Protein AF-A0A543FH23-F1 (afdb_monomer)

InterPro domains:
  IPR025597 Protein of unknown function DUF4345 [PF14248] (20-133)

pLDDT: mean 79.33, std 12.75, range [37.5, 89.31]

Radius of gyration: 20.64 Å; Cα contacts (8 Å, |Δi|>4): 103; chains: 1; bounding box: 64×26×70 Å

Secondary structure (DSSP, 8-state):
----------------HHHHHHHHHHHHHHHHHHHHHHHHHHH--TT--HHHHHHHHHHHHHHHHHHHHHHHHHHHTTT---HHHHHHHHHHHHHHHHHHHHHHHHH-S-S-HHHHHHHHHHHHHHHHHHHHHHHH-

Solvent-accessible surface area (backbone atoms only — not comparable to full-atom values): 7534 Å² total; per-residue (Å²): 140,81,89,75,72,83,77,79,77,76,70,73,83,69,74,54,68,30,58,55,50,34,25,52,50,30,41,51,50,21,52,50,39,39,55,54,19,53,48,35,50,74,62,40,41,83,91,53,57,74,69,46,24,54,51,40,31,48,52,17,52,52,44,41,67,49,25,61,56,31,40,50,49,27,70,42,56,82,82,42,94,54,62,72,55,55,56,60,63,34,47,60,36,47,49,51,28,49,51,51,52,51,46,38,74,76,70,44,81,57,100,54,50,66,65,54,49,52,52,38,50,47,29,47,52,52,37,51,50,39,51,52,29,61,76,75,91

Mean predicted aligned error: 9.43 Å

Structure (mmCIF, N/CA/C/O backbone):
data_AF-A0A543FH23-F1
#
_entry.id   AF-A0A543FH23-F1
#
loop_
_atom_site.group_PDB
_atom_site.id
_atom_site.type_symbol
_atom_site.label_atom_id
_atom_site.label_alt_id
_atom_site.label_comp_id
_atom_site.label_asym_id
_atom_site.label_entity_id
_atom_site.label_seq_id
_atom_site.pdbx_PDB_ins_code
_atom_site.Cartn_x
_atom_site.Cartn_y
_atom_site.Cartn_z
_atom_site.occupancy
_atom_site.B_iso_or_equiv
_atom_site.auth_seq_id
_atom_site.auth_comp_id
_atom_site.auth_asym_id
_atom_site.auth_atom_id
_atom_site.pdbx_PDB_model_num
ATOM 1 N N . MET A 1 1 ? 41.422 -1.699 -47.880 1.00 41.97 1 MET A N 1
ATOM 2 C CA . MET A 1 1 ? 41.754 -0.859 -46.712 1.00 41.97 1 MET A CA 1
ATOM 3 C C . MET A 1 1 ? 40.549 0.045 -46.500 1.00 41.97 1 MET A C 1
ATOM 5 O O . MET A 1 1 ? 40.510 1.128 -47.058 1.00 41.97 1 MET A O 1
ATOM 9 N N . ASN A 1 2 ? 39.507 -0.478 -45.841 1.00 37.50 2 ASN A N 1
ATOM 10 C CA . ASN A 1 2 ? 38.220 0.209 -45.693 1.00 37.50 2 ASN A CA 1
ATOM 11 C C . ASN A 1 2 ? 38.085 0.705 -44.257 1.00 37.50 2 ASN A C 1
ATOM 13 O O . ASN A 1 2 ? 38.013 -0.080 -43.316 1.00 37.50 2 ASN A O 1
ATOM 17 N N . THR A 1 3 ? 38.087 2.023 -44.126 1.00 52.81 3 THR A N 1
ATOM 18 C CA . THR A 1 3 ? 37.783 2.787 -42.924 1.00 52.81 3 THR A CA 1
ATOM 19 C C . THR A 1 3 ? 36.273 2.780 -42.695 1.00 52.81 3 THR A C 1
ATOM 21 O O . THR A 1 3 ? 35.556 3.593 -43.276 1.00 52.81 3 THR A O 1
ATOM 24 N N . HIS A 1 4 ? 35.782 1.877 -41.851 1.00 48.59 4 HIS A N 1
ATOM 25 C CA . HIS A 1 4 ? 34.475 2.042 -41.220 1.00 48.59 4 HIS A CA 1
ATOM 26 C C . HIS A 1 4 ? 34.723 2.472 -39.777 1.00 48.59 4 HIS A C 1
ATOM 28 O O . HIS A 1 4 ? 35.249 1.708 -38.970 1.00 48.59 4 HIS A O 1
ATOM 34 N N . GLY A 1 5 ? 34.446 3.752 -39.517 1.00 46.97 5 GLY A N 1
ATOM 35 C CA . GLY A 1 5 ? 34.507 4.353 -38.191 1.00 46.97 5 GLY A CA 1
ATOM 36 C C . GLY A 1 5 ? 33.546 3.670 -37.214 1.00 46.97 5 GLY A C 1
ATOM 37 O O . GLY A 1 5 ? 32.629 2.965 -37.644 1.00 46.97 5 GLY A O 1
ATOM 38 N N . PRO A 1 6 ? 33.771 3.850 -35.903 1.00 46.44 6 PRO A N 1
ATOM 39 C CA . PRO A 1 6 ? 32.985 3.190 -34.878 1.00 46.44 6 PRO A CA 1
ATOM 40 C C . PRO A 1 6 ? 31.532 3.643 -34.997 1.00 46.44 6 PRO A C 1
ATOM 42 O O . PRO A 1 6 ? 31.216 4.829 -34.920 1.00 46.44 6 PRO A O 1
ATOM 45 N N . LEU A 1 7 ? 30.675 2.654 -35.232 1.00 46.91 7 LEU A N 1
ATOM 46 C CA . LEU A 1 7 ? 29.230 2.741 -35.163 1.00 46.91 7 LEU A CA 1
ATOM 47 C C . LEU A 1 7 ? 28.887 3.338 -33.796 1.00 46.91 7 LEU A C 1
ATOM 49 O O . LEU A 1 7 ? 29.182 2.728 -32.767 1.00 46.91 7 LEU A O 1
ATOM 53 N N . LEU A 1 8 ? 28.357 4.562 -33.796 1.00 44.75 8 LEU A N 1
ATOM 54 C CA . LEU A 1 8 ? 27.784 5.176 -32.610 1.00 44.75 8 LEU A CA 1
ATOM 55 C C . LEU A 1 8 ? 26.693 4.229 -32.119 1.00 44.75 8 LEU A C 1
ATOM 57 O O . LEU A 1 8 ? 25.607 4.164 -32.688 1.00 44.75 8 LEU A O 1
ATOM 61 N N . ALA A 1 9 ? 27.010 3.454 -31.087 1.00 47.50 9 ALA A N 1
ATOM 62 C CA . ALA A 1 9 ? 26.009 2.846 -30.243 1.00 47.50 9 ALA A CA 1
ATOM 63 C C . ALA A 1 9 ? 25.357 3.992 -29.461 1.00 47.50 9 ALA A C 1
ATOM 65 O O . ALA A 1 9 ? 25.668 4.225 -28.295 1.00 47.50 9 ALA A O 1
ATOM 66 N N . GLU A 1 10 ? 24.469 4.736 -30.122 1.00 43.22 10 GLU A N 1
ATOM 67 C CA . GLU A 1 10 ? 23.329 5.335 -29.443 1.00 43.22 10 GLU A CA 1
ATOM 68 C C . GLU A 1 10 ? 22.499 4.154 -28.942 1.00 43.22 10 GLU A C 1
ATOM 70 O O . GLU A 1 10 ? 21.595 3.645 -29.599 1.00 43.22 10 GLU A O 1
ATOM 75 N N . GLY A 1 11 ? 22.916 3.618 -27.795 1.00 44.81 11 GLY A N 1
ATOM 76 C CA . GLY A 1 11 ? 22.052 2.797 -26.981 1.00 44.81 11 GLY A CA 1
ATOM 77 C C . GLY A 1 11 ? 20.956 3.725 -26.504 1.00 44.81 11 GLY A C 1
ATOM 78 O O . GLY A 1 11 ? 21.109 4.365 -25.464 1.00 44.81 11 GLY A O 1
ATOM 79 N N . ASP A 1 12 ? 19.884 3.831 -27.286 1.00 43.94 12 ASP A N 1
ATOM 80 C CA . ASP A 1 12 ? 18.613 4.305 -26.780 1.00 43.94 12 ASP A CA 1
ATOM 81 C C . ASP A 1 12 ? 18.364 3.493 -25.515 1.00 43.94 12 ASP A C 1
ATOM 83 O O . ASP A 1 12 ? 18.082 2.293 -25.566 1.00 43.94 12 ASP A O 1
ATOM 87 N N . SER A 1 13 ? 18.503 4.141 -24.362 1.00 50.16 13 SER A N 1
ATOM 88 C CA . SER A 1 13 ? 17.994 3.648 -23.088 1.00 50.16 13 SER A CA 1
ATOM 89 C C . SER A 1 13 ? 16.471 3.738 -23.160 1.00 50.16 13 SER A C 1
ATOM 91 O O . SER A 1 13 ? 15.815 4.491 -22.444 1.00 50.16 13 SER A O 1
ATOM 93 N N . SER A 1 14 ? 15.904 3.010 -24.122 1.00 54.00 14 SER A N 1
ATOM 94 C CA . SER A 1 14 ? 14.482 2.847 -24.304 1.00 54.00 14 SER A CA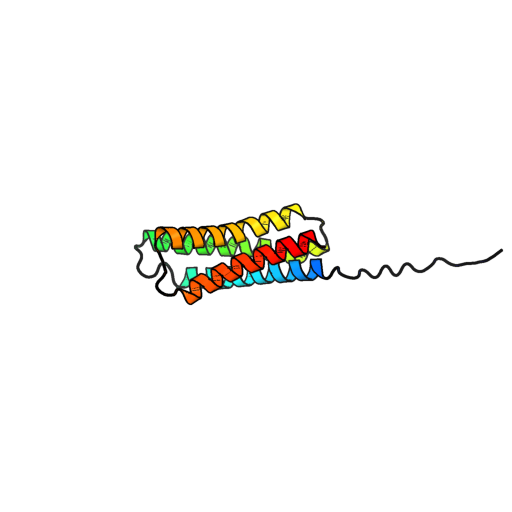 1
ATOM 95 C C . SER A 1 14 ? 13.991 2.178 -23.042 1.00 54.00 14 SER A C 1
ATOM 97 O O . SER A 1 14 ? 14.242 1.000 -22.793 1.00 54.00 14 SER A O 1
ATOM 99 N N . PHE A 1 15 ? 13.336 2.979 -22.211 1.00 58.75 15 PHE A N 1
ATOM 100 C CA . PHE A 1 15 ? 12.592 2.495 -21.070 1.00 58.75 15 PHE A CA 1
ATOM 101 C C . PHE A 1 15 ? 11.737 1.309 -21.507 1.00 58.75 15 PHE A C 1
ATOM 103 O O . PHE A 1 15 ? 10.892 1.445 -22.395 1.00 58.75 15 PHE A O 1
ATOM 110 N N . SER A 1 16 ? 11.909 0.165 -20.846 1.00 72.44 16 SER A N 1
ATOM 111 C CA . SER A 1 16 ? 10.917 -0.895 -20.955 1.00 72.44 16 SER A CA 1
ATOM 112 C C . SER A 1 16 ? 9.608 -0.341 -20.390 1.00 72.44 16 SER A C 1
ATOM 114 O O . SER A 1 16 ? 9.555 0.134 -19.251 1.00 72.44 16 SER A O 1
ATOM 116 N N . GLY A 1 17 ? 8.536 -0.353 -21.189 1.00 78.88 17 GLY A N 1
ATOM 117 C CA . GLY A 1 17 ? 7.215 0.119 -20.753 1.00 78.88 17 GLY A CA 1
ATOM 118 C C . GLY A 1 17 ? 6.727 -0.592 -19.483 1.00 78.88 17 GLY A C 1
ATOM 119 O O . GLY A 1 17 ? 5.974 -0.019 -18.692 1.00 78.88 17 GLY A O 1
ATOM 120 N N . SER A 1 18 ? 7.233 -1.803 -19.236 1.00 81.19 18 SER A N 1
ATOM 121 C CA . SER A 1 18 ? 7.031 -2.538 -17.991 1.00 81.19 18 SER A CA 1
ATOM 122 C C . SER A 1 18 ? 7.581 -1.790 -16.765 1.00 81.19 18 SER A C 1
ATOM 124 O O . SER A 1 18 ? 6.840 -1.555 -15.811 1.00 81.19 18 SER A O 1
ATOM 126 N N . THR A 1 19 ? 8.830 -1.316 -16.803 1.00 81.00 19 THR A N 1
ATOM 127 C CA . THR A 1 19 ? 9.465 -0.593 -15.686 1.00 81.00 19 THR A CA 1
ATOM 128 C C . THR A 1 19 ? 8.696 0.679 -15.325 1.00 81.00 19 THR A C 1
ATOM 130 O O . THR A 1 19 ? 8.482 0.970 -14.147 1.00 81.00 19 THR A O 1
ATOM 133 N N . ILE A 1 20 ? 8.216 1.419 -16.333 1.00 84.81 20 ILE A N 1
ATOM 134 C CA . ILE A 1 20 ? 7.362 2.600 -16.120 1.00 84.81 20 ILE A CA 1
ATOM 135 C C . ILE A 1 20 ? 6.046 2.192 -15.450 1.00 84.81 20 ILE A C 1
ATOM 137 O O . ILE A 1 20 ? 5.600 2.859 -14.516 1.00 84.81 20 ILE A O 1
ATOM 141 N N . THR A 1 21 ? 5.439 1.091 -15.895 1.00 86.25 21 THR A N 1
ATOM 142 C CA . THR A 1 21 ? 4.182 0.584 -15.333 1.00 86.25 21 THR A CA 1
ATOM 143 C C . THR A 1 21 ? 4.340 0.226 -13.857 1.00 86.25 21 THR A C 1
ATOM 145 O O . THR A 1 21 ? 3.539 0.676 -13.036 1.00 86.25 21 THR A O 1
ATOM 148 N N . VAL A 1 22 ? 5.394 -0.513 -13.491 1.00 85.25 22 VAL A N 1
ATOM 149 C CA . VAL A 1 22 ? 5.660 -0.883 -12.092 1.00 85.25 22 VAL A CA 1
ATOM 150 C C . VAL A 1 22 ? 5.918 0.359 -11.238 1.00 85.25 22 VAL A C 1
ATOM 152 O O . VAL A 1 22 ? 5.312 0.499 -10.177 1.00 85.25 22 VAL A O 1
ATOM 155 N N . MET A 1 23 ? 6.738 1.300 -11.719 1.00 86.12 23 MET A N 1
ATOM 156 C CA . MET A 1 23 ? 6.989 2.577 -11.041 1.00 86.12 23 MET A CA 1
ATOM 157 C C . MET A 1 23 ? 5.684 3.316 -10.728 1.00 86.12 23 MET A C 1
ATOM 159 O O . MET A 1 23 ? 5.443 3.699 -9.583 1.00 86.12 23 MET A O 1
ATOM 163 N N . VAL A 1 24 ? 4.828 3.510 -11.736 1.00 88.12 24 VAL A N 1
ATOM 164 C CA . VAL A 1 24 ? 3.554 4.220 -11.569 1.00 88.12 24 VAL A CA 1
ATOM 165 C C . VAL A 1 24 ? 2.657 3.484 -10.576 1.00 88.12 24 VAL A C 1
ATOM 167 O O . VAL A 1 24 ? 2.086 4.120 -9.693 1.00 88.12 24 VAL A O 1
ATOM 170 N N . CYS A 1 25 ? 2.573 2.155 -10.654 1.00 87.94 25 CYS A N 1
ATOM 171 C CA . CYS A 1 25 ? 1.766 1.366 -9.725 1.00 87.94 25 CYS A CA 1
ATOM 172 C C . CYS A 1 25 ? 2.266 1.471 -8.277 1.00 87.94 25 CYS A C 1
ATOM 174 O O . CYS A 1 25 ? 1.452 1.624 -7.366 1.00 87.94 25 CYS A O 1
ATOM 176 N N . LEU A 1 26 ? 3.581 1.449 -8.046 1.00 86.69 26 LEU A N 1
ATOM 177 C CA . LEU A 1 26 ? 4.165 1.620 -6.711 1.00 86.69 26 LEU A CA 1
ATOM 178 C C . LEU A 1 26 ? 3.890 3.022 -6.146 1.00 86.69 26 LEU A C 1
ATOM 180 O O . LEU A 1 26 ? 3.488 3.154 -4.989 1.00 86.69 26 LEU A O 1
ATOM 184 N N . LEU A 1 27 ? 4.017 4.068 -6.966 1.00 88.44 27 LEU A N 1
ATOM 185 C CA . LEU A 1 27 ? 3.711 5.441 -6.551 1.00 88.44 27 LEU A CA 1
ATOM 186 C C . LEU A 1 27 ? 2.218 5.645 -6.265 1.00 88.44 27 LEU A C 1
ATOM 188 O O . LEU A 1 27 ? 1.860 6.281 -5.272 1.00 88.44 27 LEU A O 1
ATOM 192 N N . LEU A 1 28 ? 1.339 5.068 -7.088 1.00 88.75 28 LEU A N 1
ATOM 193 C CA . LEU A 1 28 ? -0.102 5.071 -6.838 1.00 88.75 28 LEU A CA 1
ATOM 194 C C . LEU A 1 28 ? -0.440 4.321 -5.547 1.00 88.75 28 LEU A C 1
ATOM 196 O O . LEU A 1 28 ? -1.226 4.825 -4.747 1.00 88.75 28 LEU A O 1
ATOM 200 N N . THR A 1 29 ? 0.197 3.170 -5.306 1.00 87.94 29 THR A N 1
ATOM 201 C CA . THR A 1 29 ? 0.058 2.410 -4.053 1.00 87.94 29 THR A CA 1
ATOM 202 C C . THR A 1 29 ? 0.397 3.296 -2.858 1.00 87.94 29 THR A C 1
ATOM 204 O O . THR A 1 29 ? -0.400 3.405 -1.928 1.00 87.94 29 THR A O 1
ATOM 207 N N . ALA A 1 30 ? 1.536 3.993 -2.907 1.00 89.19 30 ALA A N 1
ATOM 208 C CA . ALA A 1 30 ? 1.944 4.911 -1.851 1.00 89.19 30 ALA A CA 1
ATOM 209 C C . ALA A 1 30 ? 0.902 6.015 -1.614 1.00 89.19 30 ALA A C 1
ATOM 211 O O . ALA A 1 30 ? 0.512 6.263 -0.473 1.00 89.19 30 ALA A O 1
ATOM 212 N N . ALA A 1 31 ? 0.407 6.645 -2.684 1.00 88.25 31 ALA A N 1
ATOM 213 C CA . ALA A 1 31 ? -0.589 7.708 -2.590 1.00 88.25 31 ALA A CA 1
ATOM 214 C C . ALA A 1 31 ? -1.905 7.218 -1.960 1.00 88.25 31 ALA A C 1
ATOM 216 O O . ALA A 1 31 ? -2.455 7.882 -1.079 1.00 88.25 31 ALA A O 1
ATOM 217 N N . ILE A 1 32 ? -2.386 6.039 -2.366 1.00 87.75 32 ILE A N 1
ATOM 218 C CA . ILE A 1 32 ? -3.609 5.426 -1.829 1.00 87.75 32 ILE A CA 1
ATOM 219 C C . ILE A 1 32 ? -3.434 5.081 -0.349 1.00 87.75 32 ILE A C 1
ATOM 221 O O . ILE A 1 32 ? -4.319 5.386 0.453 1.00 87.75 32 ILE A O 1
ATOM 225 N N . ILE A 1 33 ? -2.297 4.486 0.026 1.00 88.50 33 ILE A N 1
ATOM 226 C CA . ILE A 1 33 ? -1.990 4.139 1.417 1.00 88.50 33 ILE A CA 1
ATOM 227 C C . ILE A 1 33 ? -1.974 5.399 2.284 1.00 88.50 33 ILE A C 1
ATOM 229 O O . ILE A 1 33 ? -2.642 5.428 3.315 1.00 8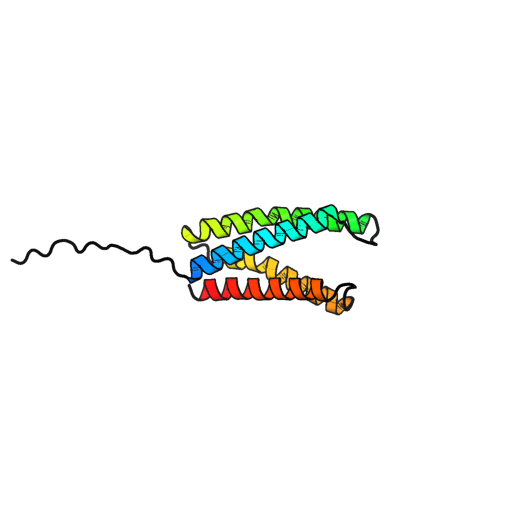8.50 33 ILE A O 1
ATOM 233 N N . VAL A 1 34 ? -1.280 6.461 1.861 1.00 89.31 34 VAL A N 1
ATOM 234 C CA . VAL A 1 34 ? -1.215 7.719 2.621 1.00 89.31 34 VAL A CA 1
ATOM 235 C C . VAL A 1 34 ? -2.594 8.354 2.752 1.00 89.31 34 VAL A C 1
ATOM 237 O O . VAL A 1 34 ? -2.980 8.731 3.859 1.00 89.31 34 VAL A O 1
ATOM 240 N N . ALA A 1 35 ? -3.356 8.455 1.662 1.00 87.44 35 ALA A N 1
ATOM 241 C CA . ALA A 1 35 ? -4.689 9.047 1.692 1.00 87.44 35 ALA A CA 1
ATOM 242 C C . ALA A 1 35 ? -5.645 8.245 2.592 1.00 87.44 35 ALA A C 1
ATOM 244 O O . ALA A 1 35 ? -6.305 8.810 3.468 1.00 87.44 35 ALA A O 1
ATOM 245 N N . GLY A 1 36 ? -5.681 6.921 2.424 1.00 85.19 36 GLY A N 1
ATOM 246 C CA . GLY A 1 36 ? -6.536 6.030 3.203 1.00 85.19 36 GLY A CA 1
ATOM 247 C C . GLY A 1 36 ? -6.166 6.002 4.684 1.00 85.19 36 GLY A C 1
ATOM 248 O O . GLY A 1 36 ? -7.043 6.101 5.542 1.00 85.19 36 GLY A O 1
ATOM 249 N N . ALA A 1 37 ? -4.877 5.925 5.004 1.00 86.44 37 ALA A N 1
ATOM 250 C CA . ALA A 1 37 ? -4.405 5.889 6.381 1.00 86.44 37 ALA A CA 1
ATOM 251 C C . ALA A 1 37 ? -4.542 7.252 7.078 1.00 86.44 37 ALA A C 1
ATOM 253 O O . ALA A 1 37 ? -4.916 7.306 8.245 1.00 86.44 37 ALA A O 1
ATOM 254 N N . SER A 1 38 ? -4.356 8.365 6.363 1.00 87.50 38 SER A N 1
ATOM 255 C CA . SER A 1 38 ? -4.641 9.701 6.908 1.00 87.50 38 SER A CA 1
ATOM 256 C C . SER A 1 38 ? -6.116 9.837 7.278 1.00 87.50 38 SER A C 1
ATOM 258 O O . SER A 1 38 ? -6.454 10.354 8.343 1.00 87.50 38 SER A O 1
ATOM 260 N N . LEU A 1 39 ? -7.008 9.306 6.436 1.00 86.31 39 LEU A N 1
ATOM 261 C CA . LEU A 1 39 ? -8.434 9.277 6.737 1.00 86.31 39 LEU A CA 1
ATOM 262 C C . LEU A 1 39 ? -8.745 8.400 7.959 1.00 86.31 39 LEU A C 1
ATOM 264 O O . LEU A 1 39 ? -9.538 8.813 8.803 1.00 86.31 39 LEU A O 1
ATOM 268 N N . GLN A 1 40 ? -8.108 7.231 8.087 1.00 85.00 40 GLN A N 1
ATOM 269 C CA . GLN A 1 40 ? -8.245 6.362 9.265 1.00 85.00 40 GLN A CA 1
ATOM 270 C C . GLN A 1 40 ? -7.724 7.029 10.549 1.00 85.00 40 GLN A C 1
ATOM 272 O O . GLN A 1 40 ? -8.366 6.910 11.591 1.00 85.00 40 GLN A O 1
ATOM 277 N N . LEU A 1 41 ? -6.619 7.782 10.480 1.00 88.25 41 LEU A N 1
ATOM 278 C CA . LEU A 1 41 ? -6.090 8.548 11.614 1.00 88.25 41 LEU A CA 1
ATOM 279 C C . LEU A 1 41 ? -7.066 9.624 12.095 1.00 88.25 41 LEU A C 1
ATOM 281 O O . LEU A 1 41 ? -7.257 9.783 13.299 1.00 88.25 41 LEU A O 1
ATOM 285 N N . VAL A 1 42 ? -7.676 10.362 11.162 1.00 87.62 42 VAL A N 1
ATOM 286 C CA . VAL A 1 42 ? -8.607 11.454 11.489 1.00 87.62 42 VAL A CA 1
ATOM 287 C C . VAL A 1 42 ? -9.950 10.914 11.976 1.00 87.62 42 VAL A C 1
ATOM 289 O O . VAL A 1 42 ? -10.531 11.463 12.910 1.00 87.62 42 VAL A O 1
ATOM 292 N N . GLN A 1 43 ? -10.467 9.855 11.345 1.00 85.00 43 GLN A N 1
ATOM 293 C CA . GLN A 1 43 ? -11.795 9.326 11.660 1.00 85.00 43 GLN A CA 1
ATOM 294 C C . GLN A 1 43 ? -11.817 8.398 12.875 1.00 85.00 43 GLN A C 1
ATOM 296 O O . GLN A 1 43 ? -12.858 8.321 13.529 1.00 85.00 43 GLN A O 1
ATOM 301 N N . GLY A 1 44 ? -10.712 7.706 13.168 1.00 81.38 44 GLY A N 1
ATOM 302 C CA . GLY A 1 44 ? -10.660 6.718 14.240 1.00 81.38 44 GLY A CA 1
ATOM 303 C C . GLY A 1 44 ? -11.630 5.546 14.040 1.00 81.38 44 GLY A C 1
ATOM 304 O O . GLY A 1 44 ? -12.227 5.366 12.972 1.00 81.38 44 GLY A O 1
ATOM 305 N N . ALA A 1 45 ? -11.814 4.734 15.081 1.00 80.31 45 ALA A N 1
ATOM 306 C CA . ALA A 1 45 ? -12.759 3.618 15.051 1.00 80.31 45 ALA A CA 1
ATOM 307 C C . ALA A 1 45 ? -14.198 4.107 15.296 1.00 80.31 45 ALA A C 1
ATOM 309 O O . ALA A 1 45 ? -14.651 4.241 16.434 1.00 80.31 45 ALA A O 1
ATOM 310 N N . LYS A 1 46 ? -14.959 4.356 14.222 1.00 70.81 46 LYS A N 1
ATOM 311 C CA . LYS A 1 46 ? -16.374 4.756 14.332 1.00 70.81 46 LYS A CA 1
ATOM 312 C C . LYS A 1 46 ? -17.215 3.638 14.961 1.00 70.81 46 LYS A C 1
ATOM 314 O O . LYS A 1 46 ? -17.443 2.609 14.331 1.00 70.81 46 LYS A O 1
ATOM 319 N N . GLY A 1 47 ? -17.703 3.873 16.180 1.00 71.19 47 GLY A N 1
ATOM 320 C CA . GLY A 1 47 ? -18.564 2.942 16.921 1.00 71.19 47 GLY A CA 1
ATOM 321 C C . GLY A 1 47 ? -17.824 1.849 17.705 1.00 71.19 47 GLY A C 1
ATOM 322 O O . GLY A 1 47 ? -18.469 0.898 18.139 1.00 71.19 47 GLY A O 1
ATOM 323 N N . GLY A 1 48 ? -16.500 1.960 17.865 1.00 71.12 48 GLY A N 1
ATOM 324 C CA . GLY A 1 48 ? -15.694 1.075 18.716 1.00 71.12 48 GLY A CA 1
ATOM 325 C C . GLY A 1 48 ? -15.496 1.618 20.136 1.00 71.12 48 GLY A C 1
ATOM 326 O O . GLY A 1 48 ? -15.832 2.766 20.424 1.00 71.12 48 GLY A O 1
ATOM 327 N N . ASP A 1 49 ? -14.937 0.791 21.021 1.00 83.38 49 ASP A N 1
ATOM 328 C CA . ASP A 1 49 ? -14.433 1.249 22.318 1.00 83.38 49 ASP A CA 1
ATOM 329 C C . ASP A 1 49 ? -13.075 1.965 22.165 1.00 83.38 49 ASP A C 1
ATOM 331 O O . ASP A 1 49 ? -12.498 2.039 21.075 1.00 83.38 49 ASP A O 1
ATOM 335 N N . ALA A 1 50 ? -12.547 2.506 23.267 1.00 85.88 50 ALA A N 1
ATOM 336 C CA . ALA A 1 50 ? -11.252 3.184 23.254 1.00 85.88 50 ALA A CA 1
ATOM 337 C C . ALA A 1 50 ? -10.125 2.274 22.728 1.00 85.88 50 ALA A C 1
ATOM 339 O O . ALA A 1 50 ? -9.273 2.728 21.967 1.00 85.88 50 ALA A O 1
ATOM 340 N N . THR A 1 51 ? -10.141 0.980 23.065 1.00 86.38 51 THR A N 1
ATOM 341 C CA . THR A 1 51 ? -9.146 0.007 22.591 1.00 86.38 51 THR A CA 1
ATOM 342 C C . THR A 1 51 ? -9.173 -0.128 21.069 1.00 86.38 51 THR A C 1
ATOM 344 O O . THR A 1 51 ? -8.122 -0.096 20.427 1.00 86.38 51 THR A O 1
ATOM 347 N N . ALA A 1 52 ? -10.360 -0.233 20.474 1.00 83.31 52 ALA A N 1
ATOM 348 C CA . ALA A 1 52 ? -10.523 -0.29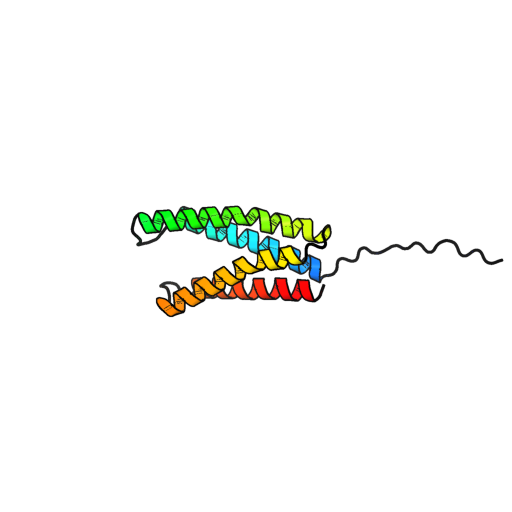5 19.030 1.00 83.31 52 ALA A CA 1
ATOM 349 C C . ALA A 1 52 ? -10.006 0.980 18.347 1.00 83.31 52 ALA A C 1
ATOM 351 O O . ALA A 1 52 ? -9.344 0.877 17.316 1.00 83.31 52 ALA A O 1
ATOM 352 N N . ASP A 1 53 ? -10.247 2.162 18.923 1.00 86.94 53 ASP A N 1
ATOM 353 C CA . ASP A 1 53 ? -9.731 3.430 18.389 1.00 86.94 53 ASP A CA 1
ATOM 354 C C . ASP A 1 53 ? -8.198 3.513 18.454 1.00 86.94 53 ASP A C 1
ATOM 356 O O . ASP A 1 53 ? -7.559 3.856 17.454 1.00 86.94 53 ASP A O 1
ATOM 360 N N . HIS A 1 54 ? -7.595 3.105 19.578 1.00 87.31 54 HIS A N 1
ATOM 361 C CA . HIS A 1 54 ? -6.139 3.019 19.728 1.00 87.31 54 HIS A CA 1
ATOM 362 C C . HIS A 1 54 ? -5.509 2.115 18.660 1.00 87.31 54 HIS A C 1
ATOM 364 O O . HIS A 1 54 ? -4.542 2.515 18.009 1.00 87.31 54 HIS A O 1
ATOM 370 N N . ILE A 1 55 ? -6.075 0.924 18.434 1.00 87.75 55 ILE A N 1
ATOM 371 C CA . ILE A 1 55 ? -5.594 -0.010 17.404 1.00 87.75 55 ILE A CA 1
ATOM 372 C C . ILE A 1 55 ? -5.773 0.590 16.007 1.00 87.75 55 ILE A C 1
ATOM 374 O O . ILE A 1 55 ? -4.859 0.514 15.187 1.00 87.75 55 ILE A O 1
ATOM 378 N N . HIS A 1 56 ? -6.921 1.211 15.726 1.00 86.81 56 HIS A N 1
ATOM 379 C CA . HIS A 1 56 ? -7.217 1.766 14.405 1.00 86.81 56 HIS A CA 1
ATOM 380 C C . HIS A 1 56 ? -6.236 2.879 14.024 1.00 86.81 56 HIS A C 1
ATOM 382 O O . HIS A 1 56 ? -5.675 2.872 12.928 1.00 86.81 56 HIS A O 1
ATOM 388 N N . ARG A 1 57 ? -5.960 3.800 14.954 1.00 88.38 57 ARG A N 1
ATOM 389 C CA . ARG A 1 57 ? -5.003 4.895 14.741 1.00 88.38 57 ARG A CA 1
ATOM 390 C C . ARG A 1 57 ? -3.558 4.405 14.698 1.00 88.38 57 ARG A C 1
ATOM 392 O O . ARG A 1 57 ? -2.777 4.909 13.895 1.00 88.38 57 ARG A O 1
ATOM 399 N N . PHE A 1 58 ? -3.204 3.405 15.506 1.00 88.81 58 PHE A N 1
ATOM 400 C CA . PHE A 1 58 ? -1.891 2.765 15.432 1.00 88.81 58 PHE A CA 1
ATOM 401 C C . PHE A 1 58 ? -1.653 2.139 14.052 1.00 88.81 58 PHE A C 1
ATOM 403 O O . PHE A 1 58 ? -0.650 2.443 13.409 1.00 88.81 58 PHE A O 1
ATOM 410 N N . MET A 1 59 ? -2.599 1.3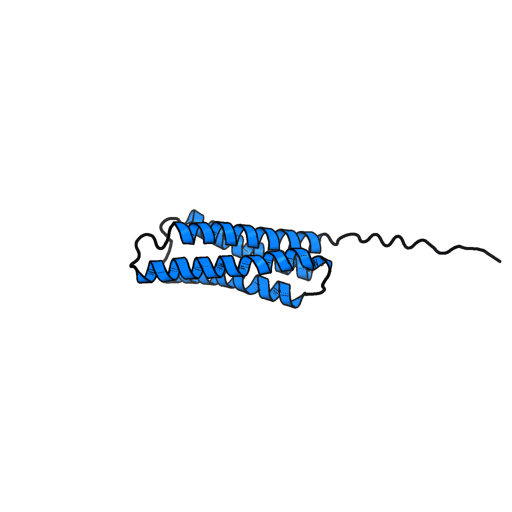33 13.561 1.00 88.50 59 MET A N 1
ATOM 411 C CA . MET A 1 59 ? -2.508 0.700 12.241 1.00 88.50 59 MET A CA 1
ATOM 412 C C . MET A 1 59 ? -2.408 1.733 11.121 1.00 88.50 59 MET A C 1
ATOM 414 O O . MET A 1 59 ? -1.607 1.573 10.205 1.00 88.50 59 ME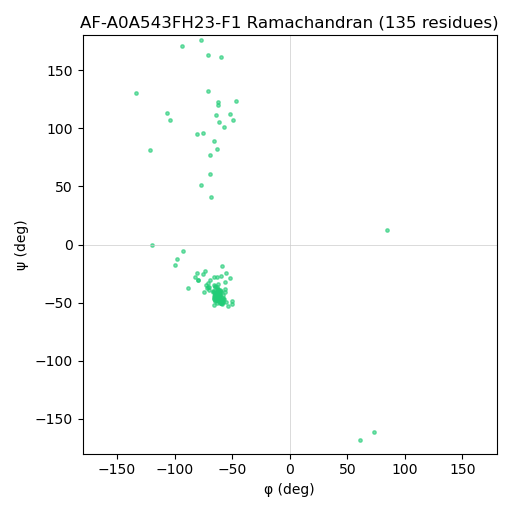T A O 1
ATOM 418 N N . ALA A 1 60 ? -3.161 2.826 11.224 1.00 88.00 60 ALA A N 1
ATOM 419 C CA . ALA A 1 60 ? -3.067 3.924 10.280 1.00 88.00 60 ALA A CA 1
ATOM 420 C C . ALA A 1 60 ? -1.669 4.582 10.283 1.00 88.00 60 ALA A C 1
ATOM 422 O O . ALA A 1 60 ? -1.100 4.828 9.222 1.00 88.00 60 ALA A O 1
ATOM 423 N N . GLY A 1 61 ? -1.059 4.776 11.456 1.00 86.56 61 GLY A N 1
ATOM 424 C CA . GLY A 1 61 ? 0.334 5.221 11.564 1.00 86.56 61 GLY A CA 1
ATOM 425 C C . GLY A 1 61 ? 1.326 4.245 10.922 1.00 86.56 61 GLY A C 1
ATOM 426 O O . GLY A 1 61 ? 2.197 4.669 10.162 1.00 86.56 61 GLY A O 1
ATOM 427 N N . VAL A 1 62 ? 1.159 2.939 11.160 1.00 87.88 62 VAL A N 1
ATOM 428 C CA . VAL A 1 62 ? 1.976 1.892 10.526 1.00 87.88 62 VAL A CA 1
ATOM 429 C C . VAL A 1 62 ? 1.865 1.981 9.005 1.00 87.88 62 VAL A C 1
ATOM 431 O O . VAL A 1 62 ? 2.891 2.054 8.338 1.00 87.88 62 VAL A O 1
ATOM 434 N N . TYR A 1 63 ? 0.653 2.051 8.448 1.00 85.69 63 TYR A N 1
ATOM 435 C CA . TYR A 1 63 ? 0.440 2.146 7.001 1.00 85.69 63 TYR A CA 1
ATOM 436 C C . TYR A 1 63 ? 1.127 3.366 6.376 1.00 85.69 63 TYR A C 1
ATOM 438 O O . TYR A 1 63 ? 1.798 3.222 5.355 1.00 85.69 63 TYR A O 1
ATOM 446 N N . ILE A 1 64 ? 1.046 4.542 7.008 1.00 87.69 64 ILE A N 1
ATOM 447 C CA . ILE A 1 64 ? 1.790 5.727 6.547 1.00 87.69 64 ILE A CA 1
ATOM 448 C C . ILE A 1 64 ? 3.300 5.471 6.585 1.00 87.69 64 ILE A C 1
ATOM 450 O O . ILE A 1 64 ? 3.997 5.840 5.644 1.00 87.69 64 ILE A O 1
ATOM 454 N N . GLY A 1 65 ? 3.803 4.801 7.624 1.00 84.19 65 GLY A N 1
ATOM 455 C CA . GLY A 1 65 ? 5.219 4.450 7.755 1.00 84.19 65 GLY A CA 1
ATOM 456 C C . GLY A 1 65 ? 5.758 3.565 6.625 1.00 84.19 65 GLY A C 1
ATOM 457 O O . GLY A 1 65 ? 6.939 3.654 6.300 1.00 84.19 65 GLY A O 1
ATOM 458 N N . TRP A 1 66 ? 4.906 2.765 5.978 1.00 85.69 66 TRP A N 1
ATOM 459 C CA . TRP A 1 66 ? 5.289 1.957 4.813 1.00 85.69 66 TRP A CA 1
ATOM 460 C C . TRP A 1 66 ? 5.313 2.749 3.501 1.00 85.69 66 TRP A C 1
ATOM 462 O O . TRP A 1 66 ? 6.041 2.378 2.581 1.00 85.69 66 TRP A O 1
ATOM 472 N N . ALA A 1 67 ? 4.561 3.848 3.392 1.00 87.00 67 ALA A N 1
ATOM 473 C CA . ALA A 1 67 ? 4.456 4.617 2.151 1.00 87.00 67 ALA A CA 1
ATOM 474 C C . ALA A 1 67 ? 5.807 5.117 1.592 1.00 87.00 67 ALA A C 1
ATOM 476 O O . ALA A 1 67 ? 6.013 4.984 0.382 1.00 87.00 67 ALA A O 1
ATOM 477 N N . PRO A 1 68 ? 6.767 5.605 2.409 1.00 88.50 68 PRO A N 1
ATOM 478 C CA . PRO A 1 68 ? 8.103 5.950 1.932 1.00 88.50 68 PRO A CA 1
ATOM 479 C C . PRO A 1 68 ? 8.833 4.799 1.235 1.00 88.50 68 PRO A C 1
ATOM 481 O O . PRO A 1 68 ? 9.578 5.058 0.296 1.00 88.50 68 PRO A O 1
ATOM 484 N N . MET A 1 69 ? 8.608 3.538 1.632 1.00 86.44 69 MET A N 1
ATOM 485 C CA . MET A 1 69 ? 9.243 2.391 0.970 1.00 86.44 69 MET A CA 1
ATOM 486 C C . MET A 1 69 ? 8.695 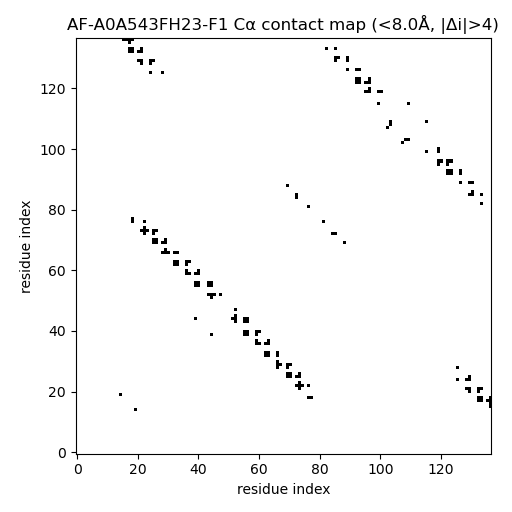2.166 -0.439 1.00 86.44 69 MET A C 1
ATOM 488 O O . MET A 1 69 ? 9.471 1.895 -1.351 1.00 86.44 69 MET A O 1
ATOM 492 N N . PHE A 1 70 ? 7.384 2.332 -0.640 1.00 86.50 70 PHE A N 1
ATOM 493 C CA . PHE A 1 70 ? 6.771 2.266 -1.970 1.00 86.50 70 PHE A CA 1
ATOM 494 C C . PHE A 1 70 ? 7.249 3.408 -2.872 1.00 86.50 70 PHE A C 1
ATOM 496 O O . PHE A 1 70 ? 7.537 3.181 -4.046 1.00 86.50 70 PHE A O 1
ATOM 503 N N . VAL A 1 71 ? 7.384 4.622 -2.320 1.00 86.88 71 VAL A N 1
ATOM 504 C CA . VAL A 1 71 ? 7.942 5.770 -3.052 1.00 86.88 71 VAL A CA 1
ATOM 505 C C . VAL A 1 71 ? 9.392 5.512 -3.431 1.00 86.88 71 VAL A C 1
ATOM 507 O O . VAL A 1 71 ? 9.749 5.654 -4.596 1.00 86.88 71 VAL A O 1
ATOM 510 N N . TRP A 1 72 ? 10.217 5.104 -2.468 1.00 88.44 72 TRP A N 1
ATOM 511 C CA . TRP A 1 72 ? 11.627 4.825 -2.701 1.00 88.44 72 TRP A CA 1
ATOM 512 C C . TRP A 1 72 ? 11.808 3.742 -3.763 1.00 88.44 72 TRP A C 1
ATOM 514 O O . TRP A 1 72 ? 12.493 3.990 -4.747 1.00 88.44 72 TRP A O 1
ATOM 524 N N . ALA A 1 73 ? 11.126 2.603 -3.629 1.00 85.88 73 ALA A N 1
ATOM 525 C CA . ALA A 1 73 ? 11.207 1.522 -4.603 1.00 85.88 73 ALA A CA 1
ATOM 526 C C . ALA A 1 73 ? 10.699 1.938 -5.988 1.00 85.88 73 ALA A C 1
ATOM 528 O O . ALA A 1 73 ? 11.304 1.569 -6.986 1.00 85.88 73 ALA A O 1
ATOM 529 N N . GLY A 1 74 ? 9.631 2.739 -6.069 1.00 83.31 74 GLY A N 1
ATOM 530 C CA . GLY A 1 74 ? 9.169 3.296 -7.340 1.00 83.31 74 GLY A CA 1
ATOM 531 C C . GLY A 1 74 ? 10.220 4.194 -7.999 1.00 83.31 74 GLY A C 1
ATOM 532 O O . GLY A 1 74 ? 10.431 4.103 -9.203 1.00 83.31 74 GLY A O 1
ATOM 533 N N . LEU A 1 75 ? 10.912 5.032 -7.226 1.00 84.31 75 LEU A N 1
ATOM 534 C CA . LEU A 1 75 ? 11.951 5.924 -7.748 1.00 84.31 75 LEU A CA 1
ATOM 535 C C . LEU A 1 75 ? 13.232 5.175 -8.148 1.00 84.31 75 LEU A C 1
ATOM 537 O O . LEU A 1 75 ? 13.838 5.530 -9.156 1.00 84.31 75 LEU A O 1
ATOM 541 N N . THR A 1 76 ? 13.625 4.141 -7.400 1.00 83.69 76 THR A N 1
ATOM 542 C CA . THR A 1 76 ? 14.887 3.408 -7.608 1.00 83.69 76 THR A CA 1
ATOM 543 C C . THR A 1 76 ? 14.768 2.184 -8.510 1.00 83.69 76 THR A C 1
ATOM 545 O O . THR A 1 76 ? 15.790 1.615 -8.887 1.00 83.69 76 THR A O 1
ATOM 548 N N . ILE A 1 77 ? 13.559 1.800 -8.940 1.00 79.56 77 ILE A N 1
ATOM 549 C CA . ILE A 1 77 ? 13.350 0.656 -9.850 1.00 79.56 77 ILE A CA 1
ATOM 550 C C . ILE A 1 77 ? 14.077 0.796 -11.195 1.00 79.56 77 ILE A C 1
ATOM 552 O O . ILE A 1 77 ? 14.255 -0.177 -11.917 1.00 79.56 77 ILE A O 1
ATOM 556 N N . ARG A 1 78 ? 14.471 2.023 -11.543 1.00 71.25 78 ARG A N 1
ATOM 557 C CA . ARG A 1 78 ? 15.226 2.349 -12.757 1.00 71.25 78 ARG A CA 1
ATOM 558 C C . ARG A 1 78 ? 16.714 2.041 -12.624 1.00 71.25 78 ARG A C 1
ATOM 560 O O . ARG A 1 78 ? 17.350 1.720 -13.619 1.00 71.25 78 ARG A O 1
ATOM 567 N N . ASP A 1 79 ? 17.241 2.150 -11.409 1.00 69.06 79 ASP A N 1
ATOM 568 C CA . ASP A 1 79 ? 18.673 2.064 -11.133 1.00 69.06 79 ASP A CA 1
ATOM 569 C C . ASP A 1 79 ? 19.076 0.680 -10.615 1.00 69.06 79 ASP A C 1
ATOM 571 O O . ASP A 1 79 ? 20.263 0.345 -10.596 1.00 69.06 79 ASP A O 1
ATOM 575 N N . HIS A 1 80 ? 18.116 -0.117 -10.136 1.00 56.03 80 HIS A N 1
ATOM 576 C CA . HIS A 1 80 ? 18.393 -1.345 -9.401 1.00 56.03 80 HIS A CA 1
ATOM 577 C C . HIS A 1 80 ? 17.552 -2.534 -9.885 1.00 56.03 80 HIS A C 1
ATOM 579 O O . HIS A 1 80 ? 16.323 -2.481 -9.890 1.00 56.03 80 HIS A O 1
ATOM 585 N N . ASP A 1 81 ? 18.229 -3.659 -10.147 1.00 60.22 81 ASP A N 1
ATOM 586 C CA . ASP A 1 81 ? 17.680 -5.011 -10.374 1.00 60.22 81 ASP A CA 1
ATOM 587 C C . ASP A 1 81 ? 17.056 -5.614 -9.091 1.00 60.22 81 ASP A C 1
ATOM 589 O O . ASP A 1 81 ? 17.229 -6.783 -8.740 1.00 60.22 81 ASP A O 1
ATOM 593 N N . HIS A 1 82 ? 16.337 -4.810 -8.304 1.00 61.69 82 HIS A N 1
ATOM 594 C CA . HIS A 1 82 ? 15.696 -5.235 -7.060 1.00 61.69 82 HIS A CA 1
ATOM 595 C C . HIS A 1 82 ? 14.407 -6.024 -7.316 1.00 61.69 82 HIS A C 1
ATOM 597 O O . HIS A 1 82 ? 13.368 -5.761 -6.710 1.00 61.69 82 HIS A O 1
ATOM 603 N N . GLY A 1 83 ? 14.487 -7.043 -8.171 1.00 66.88 83 GLY A N 1
ATOM 604 C CA . GLY A 1 83 ? 13.384 -7.955 -8.436 1.00 66.88 83 GLY A CA 1
ATOM 605 C C . GLY A 1 83 ? 12.746 -8.540 -7.168 1.00 66.88 83 GLY A C 1
ATOM 606 O O . GLY A 1 83 ? 11.540 -8.373 -6.978 1.00 66.88 83 GLY A O 1
ATOM 607 N N . PRO A 1 84 ? 13.507 -9.121 -6.213 1.00 77.19 84 PRO A N 1
ATOM 608 C CA . PRO A 1 84 ? 12.918 -9.676 -4.990 1.00 77.19 84 PRO A CA 1
ATOM 609 C C . PRO A 1 84 ? 12.226 -8.634 -4.096 1.00 77.19 84 PRO A C 1
ATOM 611 O O . PRO A 1 84 ? 11.272 -8.971 -3.393 1.00 77.19 84 PRO A O 1
ATOM 614 N N . LEU A 1 85 ? 12.656 -7.367 -4.129 1.00 82.00 85 LEU A N 1
ATOM 615 C CA . LEU A 1 85 ? 12.059 -6.308 -3.312 1.00 82.00 85 LEU A CA 1
ATOM 616 C C . LEU A 1 85 ? 10.650 -5.944 -3.794 1.00 82.00 85 LEU A C 1
ATOM 618 O O . LEU A 1 85 ? 9.772 -5.688 -2.974 1.00 82.00 85 LEU A O 1
ATOM 622 N N . ILE A 1 86 ? 10.417 -5.955 -5.109 1.00 81.00 86 ILE A N 1
ATOM 623 C CA . ILE A 1 86 ? 9.103 -5.656 -5.694 1.00 81.00 86 ILE A CA 1
ATOM 624 C C . ILE A 1 86 ? 8.077 -6.693 -5.230 1.00 81.00 86 ILE A C 1
ATOM 626 O O . ILE A 1 86 ? 6.978 -6.334 -4.799 1.00 81.00 86 ILE A O 1
ATOM 630 N N . TYR A 1 87 ? 8.447 -7.976 -5.215 1.00 79.31 87 TYR A N 1
ATOM 631 C CA . TYR A 1 87 ? 7.589 -9.029 -4.666 1.00 79.31 87 TYR A CA 1
ATOM 632 C C . TYR A 1 87 ? 7.322 -8.829 -3.170 1.00 79.31 87 TYR A C 1
ATOM 634 O O . TYR A 1 87 ? 6.183 -8.975 -2.721 1.00 79.31 87 TYR A O 1
ATOM 642 N N . LEU A 1 88 ? 8.341 -8.426 -2.406 1.00 83.94 88 LEU A N 1
ATOM 643 C CA . LEU A 1 88 ? 8.215 -8.161 -0.973 1.00 83.94 88 LEU A CA 1
ATOM 644 C C . LEU A 1 88 ? 7.292 -6.969 -0.681 1.00 83.94 88 LEU A C 1
ATOM 646 O O . LEU A 1 88 ? 6.524 -7.019 0.274 1.00 83.94 88 LEU A O 1
ATOM 650 N N . LEU A 1 89 ? 7.300 -5.939 -1.531 1.00 84.19 89 LEU A N 1
ATOM 651 C CA . LEU A 1 89 ? 6.379 -4.799 -1.457 1.00 84.19 89 LEU A CA 1
ATOM 652 C C . LEU A 1 89 ? 4.968 -5.136 -1.942 1.00 84.19 89 LEU A C 1
ATOM 654 O O . LEU A 1 89 ? 4.003 -4.519 -1.498 1.00 84.19 89 LEU A O 1
ATOM 658 N N . THR A 1 90 ? 4.820 -6.140 -2.803 1.00 82.31 90 THR A N 1
ATOM 659 C CA . THR A 1 90 ? 3.497 -6.591 -3.248 1.00 82.31 90 THR A CA 1
ATOM 660 C C . THR A 1 90 ? 2.822 -7.495 -2.210 1.00 82.31 90 THR A C 1
ATOM 662 O O . THR A 1 90 ? 1.600 -7.468 -2.059 1.00 82.31 90 THR A O 1
ATOM 665 N N . ALA A 1 91 ? 3.597 -8.256 -1.432 1.00 84.00 91 ALA A N 1
ATOM 666 C CA . ALA A 1 91 ? 3.089 -9.109 -0.357 1.00 84.00 91 ALA A CA 1
ATOM 667 C C . ALA A 1 91 ? 2.122 -8.400 0.624 1.00 84.00 91 ALA A C 1
ATOM 669 O O . ALA A 1 91 ? 1.034 -8.934 0.851 1.00 84.00 91 ALA A O 1
ATOM 670 N N . PRO A 1 92 ? 2.421 -7.207 1.181 1.00 81.38 92 PRO A N 1
ATOM 671 C CA . PRO A 1 92 ? 1.486 -6.501 2.057 1.00 81.38 92 PRO A CA 1
ATOM 672 C C . PRO A 1 92 ? 0.211 -6.032 1.340 1.00 81.38 92 PRO A C 1
ATOM 674 O O . PRO A 1 92 ? -0.837 -5.975 1.980 1.00 81.38 92 PRO A O 1
ATOM 677 N N . ILE A 1 93 ? 0.252 -5.759 0.029 1.00 84.31 93 ILE A N 1
ATOM 678 C CA . ILE A 1 93 ? -0.945 -5.415 -0.760 1.00 84.31 93 ILE A CA 1
ATOM 679 C C . ILE A 1 93 ? -1.894 -6.623 -0.810 1.00 84.31 93 ILE A C 1
ATOM 681 O O . ILE A 1 93 ? -3.080 -6.504 -0.495 1.00 84.31 93 ILE A O 1
ATOM 685 N N . PHE A 1 94 ? -1.360 -7.811 -1.116 1.00 85.38 94 PHE A N 1
ATOM 686 C CA . PHE A 1 94 ? -2.140 -9.052 -1.094 1.00 85.38 94 PHE A CA 1
ATOM 687 C C . PHE A 1 94 ? -2.626 -9.415 0.308 1.00 85.38 94 PHE A C 1
ATOM 689 O O . PHE A 1 94 ? -3.743 -9.909 0.456 1.00 85.38 94 PHE A O 1
ATOM 696 N N . LEU A 1 95 ? -1.825 -9.152 1.342 1.00 84.38 95 LEU A N 1
ATOM 697 C CA . LEU A 1 95 ? -2.233 -9.387 2.724 1.00 84.38 95 LEU A CA 1
ATOM 698 C C . LEU A 1 95 ? -3.384 -8.457 3.142 1.00 84.38 95 LEU A C 1
ATOM 700 O O . LEU A 1 95 ? -4.283 -8.893 3.859 1.00 84.38 95 LEU A O 1
ATOM 704 N N . GLY A 1 96 ? -3.407 -7.216 2.642 1.00 83.56 96 GLY A N 1
ATOM 705 C CA . GLY A 1 96 ? -4.538 -6.295 2.781 1.00 83.56 96 GLY A CA 1
ATOM 706 C C . GLY A 1 96 ? -5.819 -6.858 2.161 1.00 83.56 96 GLY A C 1
ATOM 707 O O . GLY A 1 96 ? -6.837 -6.981 2.851 1.00 83.56 96 GLY A O 1
ATOM 708 N N . PHE A 1 97 ? -5.735 -7.321 0.908 1.00 86.25 97 PHE A N 1
ATOM 709 C CA . PHE A 1 97 ? -6.851 -7.980 0.226 1.00 86.25 97 PHE A CA 1
ATOM 710 C C . PHE A 1 97 ? -7.332 -9.228 0.982 1.00 86.25 97 PHE A C 1
ATOM 712 O O . PHE A 1 97 ? -8.528 -9.388 1.237 1.00 86.25 97 PHE A O 1
ATOM 719 N N . ALA A 1 98 ? -6.411 -10.099 1.399 1.00 86.44 98 ALA A N 1
ATOM 720 C CA . ALA A 1 98 ? -6.729 -11.306 2.155 1.00 86.44 98 ALA A CA 1
ATOM 721 C C . ALA A 1 98 ? -7.398 -10.976 3.498 1.00 86.44 98 ALA A C 1
ATOM 723 O O . ALA A 1 98 ? -8.400 -11.596 3.855 1.00 86.44 98 ALA A O 1
ATOM 724 N N . GLY A 1 99 ? -6.908 -9.960 4.213 1.00 84.56 99 GLY A N 1
ATOM 725 C CA . GLY A 1 99 ? -7.515 -9.470 5.449 1.00 84.56 99 GLY A CA 1
ATOM 726 C C . GLY A 1 99 ? -8.944 -8.966 5.238 1.00 84.56 99 GLY A C 1
ATOM 727 O O . GLY A 1 99 ? -9.833 -9.256 6.042 1.00 84.56 99 GLY A O 1
ATOM 728 N N . ARG A 1 100 ? -9.20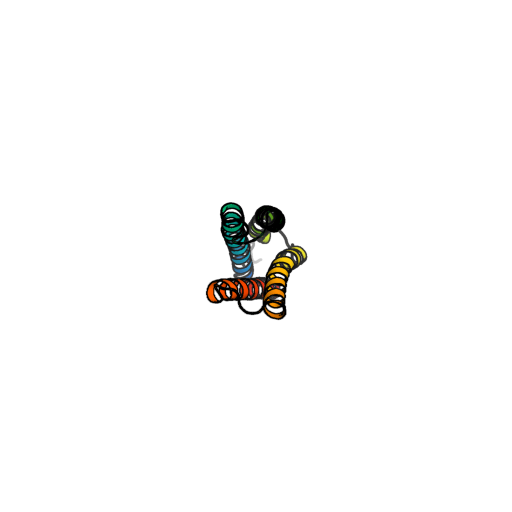8 -8.279 4.119 1.00 84.88 100 ARG A N 1
ATOM 729 C CA . ARG A 1 100 ? -10.567 -7.884 3.726 1.00 84.88 100 ARG A CA 1
ATOM 730 C C . ARG A 1 100 ? -11.450 -9.096 3.436 1.00 84.88 100 ARG A C 1
ATOM 732 O O . ARG A 1 100 ? -12.558 -9.174 3.963 1.00 84.88 100 ARG A O 1
ATOM 739 N N . MET A 1 101 ? -10.978 -10.061 2.654 1.00 88.12 101 MET A N 1
ATOM 740 C CA . MET A 1 101 ? -11.761 -11.267 2.357 1.00 88.12 101 MET A CA 1
ATOM 741 C C . MET A 1 101 ? -12.063 -12.075 3.621 1.00 88.12 101 MET A C 1
ATOM 743 O O . MET A 1 101 ? -13.189 -12.531 3.802 1.00 88.12 101 MET A O 1
ATOM 747 N N . LEU A 1 102 ? -11.103 -12.170 4.543 1.00 87.19 102 LEU A N 1
ATOM 748 C CA . LEU A 1 102 ? -11.309 -12.799 5.844 1.00 87.19 102 LEU A CA 1
ATOM 749 C C . LEU A 1 102 ? -12.358 -12.046 6.677 1.00 87.19 102 LEU A C 1
ATOM 751 O O . LEU A 1 102 ? -13.232 -12.671 7.272 1.00 87.19 102 LEU A O 1
ATOM 755 N N . SER A 1 103 ? -12.320 -10.711 6.687 1.00 85.00 103 SER A N 1
ATOM 756 C CA . SER A 1 103 ? -13.330 -9.888 7.364 1.00 85.00 103 SER A CA 1
ATOM 757 C C . SER A 1 103 ? -14.736 -10.115 6.794 1.00 85.00 103 SER A C 1
ATOM 759 O O . SER A 1 103 ? -15.676 -10.315 7.564 1.00 85.00 103 SER A O 1
ATOM 761 N N . LEU A 1 104 ? -14.876 -10.182 5.462 1.00 87.12 104 LEU A N 1
ATOM 762 C CA . LEU A 1 104 ? -16.146 -10.526 4.810 1.00 87.12 104 LEU A CA 1
ATOM 763 C C . LEU A 1 104 ? -16.616 -11.935 5.175 1.00 87.12 104 LEU A C 1
ATOM 765 O O . LEU A 1 104 ? -17.792 -12.124 5.473 1.00 87.12 104 LEU A O 1
ATOM 769 N N . ALA A 1 105 ? -15.712 -12.915 5.165 1.00 86.12 105 ALA A N 1
ATOM 770 C CA . ALA A 1 105 ? -16.042 -14.298 5.486 1.00 86.12 105 ALA A CA 1
ATOM 771 C C . ALA A 1 105 ? -16.522 -14.457 6.938 1.00 86.12 105 ALA A C 1
ATOM 773 O O . ALA A 1 105 ? -17.422 -15.249 7.204 1.00 86.12 105 ALA A O 1
ATOM 774 N N . LEU A 1 106 ? -15.943 -13.697 7.874 1.00 87.06 106 LEU A N 1
ATOM 775 C CA . LEU A 1 106 ? -16.256 -13.799 9.301 1.00 87.06 106 LEU A CA 1
ATOM 776 C C . LEU A 1 106 ? -17.425 -12.916 9.747 1.00 87.06 106 LEU A C 1
ATOM 778 O O . LEU A 1 106 ? -18.173 -13.308 10.640 1.00 87.06 106 LEU A O 1
ATOM 782 N N . ARG A 1 107 ? -17.558 -11.705 9.197 1.00 85.81 107 ARG A N 1
ATOM 783 C CA . ARG A 1 107 ? -18.522 -10.696 9.674 1.00 85.81 107 ARG A CA 1
ATOM 784 C C . ARG A 1 107 ? -19.548 -10.261 8.630 1.00 85.81 107 ARG A C 1
ATOM 786 O O . ARG A 1 107 ? -20.423 -9.462 8.952 1.00 85.81 107 ARG A O 1
ATOM 793 N N . GLY A 1 108 ? -19.482 -10.801 7.415 1.00 85.56 108 GLY A N 1
ATOM 794 C CA . GLY A 1 108 ? -20.386 -10.443 6.328 1.00 85.56 108 GLY A CA 1
ATOM 795 C C . GLY A 1 108 ? 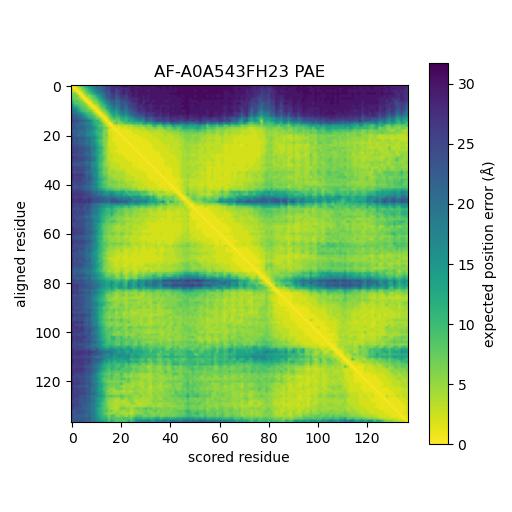-20.101 -9.057 5.746 1.00 85.56 108 GLY A C 1
ATOM 796 O O . GLY A 1 108 ? -19.012 -8.502 5.890 1.00 85.56 108 GLY A O 1
ATOM 797 N N . LEU A 1 109 ? -21.088 -8.501 5.041 1.00 83.88 109 LEU A N 1
ATOM 798 C CA . LEU A 1 109 ? -20.950 -7.223 4.343 1.00 83.88 109 LEU A CA 1
ATOM 799 C C . LEU A 1 109 ? -20.890 -6.044 5.331 1.00 83.88 109 LEU A C 1
ATOM 801 O O . LEU A 1 109 ? -21.748 -5.932 6.209 1.00 83.88 109 LEU A O 1
ATOM 805 N N . PRO A 1 110 ? -19.925 -5.121 5.176 1.00 80.44 110 PRO A N 1
ATOM 806 C CA . PRO A 1 110 ? -19.889 -3.904 5.972 1.00 80.44 110 PRO A CA 1
ATOM 807 C C . PRO A 1 110 ? -21.010 -2.943 5.561 1.00 80.44 110 PRO A C 1
ATOM 809 O O . PRO A 1 110 ? -21.531 -3.010 4.450 1.00 80.44 110 PRO A O 1
ATOM 812 N N . VAL A 1 111 ? -21.307 -1.971 6.433 1.00 76.31 111 VAL A N 1
ATOM 813 C CA . VAL A 1 111 ? -22.335 -0.924 6.235 1.00 76.31 111 VAL A CA 1
ATOM 814 C C . VAL A 1 111 ? -22.178 -0.179 4.900 1.00 76.31 111 VAL A C 1
ATOM 816 O O . VAL A 1 111 ? -23.159 0.289 4.328 1.00 76.31 111 VAL A O 1
ATOM 819 N N . ARG A 1 112 ? -20.947 -0.082 4.382 1.00 78.38 112 ARG A N 1
ATOM 820 C CA . ARG A 1 112 ? -20.634 0.510 3.075 1.00 78.38 112 ARG A CA 1
ATOM 821 C C . ARG A 1 112 ? -19.925 -0.506 2.181 1.00 78.38 112 ARG A C 1
ATOM 823 O O . ARG A 1 112 ? -18.695 -0.497 2.083 1.00 78.38 112 ARG A O 1
ATOM 830 N N . PRO A 1 113 ? -20.685 -1.407 1.542 1.00 79.06 113 PRO A N 1
ATOM 831 C CA . PRO A 1 113 ? -20.112 -2.518 0.794 1.00 79.06 113 PRO A CA 1
ATOM 832 C C . PRO A 1 113 ? -19.385 -2.058 -0.475 1.00 79.06 113 PRO A C 1
ATOM 834 O O . PRO A 1 113 ? -18.390 -2.668 -0.856 1.00 79.06 113 PRO A O 1
ATOM 837 N N . SER A 1 114 ? -19.824 -0.957 -1.093 1.00 80.06 114 SER A N 1
ATOM 838 C CA . SER A 1 114 ? -19.191 -0.392 -2.289 1.00 80.06 114 SER A CA 1
ATOM 839 C C . SER A 1 114 ? -17.772 0.110 -2.021 1.00 80.06 114 SER A C 1
ATOM 841 O O . SER A 1 114 ? -16.856 -0.247 -2.758 1.00 80.06 114 SER A O 1
ATOM 843 N N . GLU A 1 115 ? -17.567 0.889 -0.954 1.00 80.75 115 GLU A N 1
ATOM 844 C CA . GLU A 1 115 ? -16.241 1.381 -0.553 1.00 80.75 115 GLU A CA 1
ATOM 845 C C . GLU A 1 115 ? -15.315 0.199 -0.250 1.00 80.75 115 GLU A C 1
ATOM 847 O O . GLU A 1 115 ? -14.200 0.117 -0.763 1.00 80.75 115 GLU A O 1
ATOM 852 N N . PHE A 1 116 ? -15.812 -0.766 0.523 1.00 81.62 116 PHE A N 1
ATOM 853 C CA . PHE A 1 116 ? -15.051 -1.949 0.895 1.00 81.62 116 PHE A CA 1
ATOM 854 C C . PHE A 1 116 ? -14.588 -2.765 -0.316 1.00 81.62 116 PHE A C 1
ATOM 856 O O . PHE A 1 116 ? -13.410 -3.112 -0.410 1.00 81.62 116 PHE A O 1
ATOM 863 N N . LEU A 1 117 ? -15.509 -3.064 -1.236 1.00 83.75 117 LEU A N 1
ATOM 864 C CA . LEU A 1 117 ? -15.222 -3.886 -2.406 1.00 83.75 117 LEU A CA 1
ATOM 865 C C . LEU A 1 117 ? -14.339 -3.145 -3.414 1.00 83.75 117 LEU A C 1
ATOM 867 O O . LEU A 1 117 ? -13.486 -3.771 -4.032 1.00 83.75 117 LEU A O 1
ATOM 871 N N . SER A 1 118 ? -14.490 -1.823 -3.532 1.00 84.56 118 SER A N 1
ATOM 872 C CA . SER A 1 118 ? -13.642 -1.001 -4.405 1.00 84.56 118 SER A CA 1
ATOM 873 C C . SER A 1 118 ? -12.185 -1.033 -3.951 1.00 84.56 118 SER A C 1
ATOM 875 O O . SER A 1 118 ? -11.300 -1.252 -4.772 1.00 84.56 118 SER A O 1
ATOM 877 N N . PHE A 1 119 ? -11.925 -0.887 -2.647 1.00 81.44 119 PHE A N 1
ATOM 878 C CA . PHE A 1 119 ? -10.563 -1.003 -2.120 1.00 81.44 119 PHE A CA 1
ATOM 879 C C . PHE A 1 119 ? -10.010 -2.424 -2.244 1.00 81.44 119 PHE A C 1
ATOM 881 O O . PHE A 1 119 ? -8.859 -2.578 -2.631 1.00 81.44 119 PHE A O 1
ATOM 888 N N . ALA A 1 120 ? -10.823 -3.453 -1.988 1.00 82.56 120 ALA A N 1
ATOM 889 C CA . ALA A 1 120 ? -10.398 -4.840 -2.177 1.00 82.56 120 ALA A CA 1
ATOM 890 C C . ALA A 1 120 ? -10.039 -5.136 -3.646 1.00 82.56 120 ALA A C 1
ATOM 892 O O . ALA A 1 120 ? -9.004 -5.734 -3.930 1.00 82.56 120 ALA A O 1
ATOM 893 N N . ALA A 1 121 ? -10.868 -4.683 -4.588 1.00 85.94 121 ALA A N 1
ATOM 894 C CA . ALA A 1 121 ? -10.593 -4.816 -6.013 1.00 85.94 121 ALA A CA 1
ATOM 895 C C . ALA A 1 121 ? -9.320 -4.054 -6.405 1.00 85.94 121 ALA A C 1
ATOM 897 O O . ALA A 1 121 ? -8.500 -4.588 -7.144 1.00 85.94 121 ALA A O 1
ATOM 898 N N . LEU A 1 122 ? -9.127 -2.842 -5.879 1.00 85.56 122 LEU A N 1
ATOM 899 C CA . LEU A 1 122 ? -7.937 -2.033 -6.132 1.00 85.56 122 LEU A CA 1
ATOM 900 C C . LEU A 1 122 ? -6.664 -2.711 -5.613 1.00 85.56 122 LEU A C 1
ATOM 902 O O . LEU A 1 122 ? -5.696 -2.804 -6.357 1.00 85.56 122 LEU A O 1
ATOM 906 N N . GLU A 1 123 ? -6.675 -3.225 -4.381 1.00 83.56 123 GLU A N 1
ATOM 907 C CA . GLU A 1 123 ? -5.559 -3.973 -3.785 1.00 83.56 123 GLU A CA 1
ATOM 908 C C . GLU A 1 123 ? -5.203 -5.202 -4.643 1.00 83.56 123 GLU A C 1
ATOM 910 O O . GLU A 1 123 ? -4.038 -5.414 -4.980 1.00 83.56 123 GLU A O 1
ATOM 915 N N . PHE A 1 124 ? -6.206 -5.970 -5.079 1.00 87.50 124 PHE A N 1
ATOM 916 C CA . PHE A 1 124 ? -5.991 -7.145 -5.925 1.00 87.50 124 PHE A CA 1
ATOM 917 C C . PHE A 1 124 ? -5.447 -6.786 -7.314 1.00 87.50 124 PHE A C 1
ATOM 919 O O . PHE A 1 124 ? -4.422 -7.321 -7.737 1.00 87.50 124 PHE A O 1
ATOM 926 N N . VAL A 1 125 ? -6.103 -5.858 -8.019 1.00 88.94 125 VAL A N 1
ATOM 927 C CA . VAL A 1 125 ? -5.712 -5.445 -9.375 1.00 88.94 125 VAL A CA 1
ATOM 928 C C . VAL A 1 125 ? -4.310 -4.849 -9.367 1.00 88.94 125 VAL A C 1
ATOM 930 O O . VAL A 1 125 ? -3.493 -5.217 -10.206 1.00 88.94 125 VAL A O 1
ATOM 933 N N . LEU A 1 126 ? -4.005 -3.973 -8.409 1.00 84.88 126 LEU A N 1
ATOM 934 C CA . LEU A 1 126 ? -2.703 -3.318 -8.317 1.00 84.88 126 LEU A CA 1
ATOM 935 C C . LEU A 1 126 ? -1.591 -4.331 -8.030 1.00 84.88 126 LEU A C 1
ATOM 937 O O . LEU A 1 126 ? -0.554 -4.295 -8.689 1.00 84.88 126 LEU A O 1
ATOM 941 N N . GLY A 1 127 ? -1.835 -5.290 -7.129 1.00 81.56 127 GLY A N 1
ATOM 942 C CA . GLY A 1 127 ? -0.900 -6.383 -6.868 1.00 81.56 127 GLY A CA 1
ATOM 943 C C . GLY A 1 127 ? -0.648 -7.260 -8.099 1.00 81.56 127 GLY A C 1
ATOM 944 O O . GLY A 1 127 ? 0.503 -7.545 -8.431 1.00 81.56 127 GLY A O 1
ATOM 945 N N . CYS A 1 128 ? -1.704 -7.637 -8.826 1.00 87.06 128 CYS A N 1
ATOM 946 C CA . CYS A 1 128 ? -1.580 -8.404 -10.067 1.00 87.06 128 CYS A CA 1
ATOM 947 C C . CYS A 1 128 ? -0.810 -7.638 -11.149 1.00 87.06 128 CYS A C 1
ATOM 949 O O . CYS A 1 128 ? 0.074 -8.214 -11.778 1.00 87.06 128 CYS A O 1
ATOM 951 N N . VAL A 1 129 ? -1.112 -6.353 -11.357 1.00 87.81 129 VAL A N 1
ATOM 952 C CA . VAL A 1 129 ? -0.443 -5.530 -12.377 1.00 87.81 129 VAL A CA 1
ATOM 953 C C . VAL A 1 129 ? 1.042 -5.371 -12.064 1.00 87.81 129 VAL A C 1
ATOM 955 O O . VAL A 1 129 ? 1.852 -5.533 -12.970 1.00 87.81 129 VAL A O 1
ATOM 958 N N . ILE A 1 130 ? 1.415 -5.121 -10.804 1.00 83.75 130 ILE A N 1
ATOM 959 C CA . ILE A 1 130 ? 2.823 -4.999 -10.393 1.00 83.75 130 ILE A CA 1
ATOM 960 C C . ILE A 1 130 ? 3.589 -6.294 -10.682 1.00 83.75 130 ILE A C 1
ATOM 962 O O . ILE A 1 130 ? 4.651 -6.249 -11.300 1.00 83.75 130 ILE A O 1
ATOM 966 N N . VAL A 1 131 ? 3.039 -7.445 -10.282 1.00 86.00 131 VAL A N 1
ATOM 967 C CA . VAL A 1 131 ? 3.685 -8.755 -10.474 1.00 86.00 131 VAL A CA 1
ATOM 968 C C . VAL A 1 131 ? 3.792 -9.116 -11.950 1.00 86.00 131 VAL A C 1
ATOM 970 O O . VAL A 1 131 ? 4.861 -9.522 -12.394 1.00 86.00 131 VAL A O 1
ATOM 973 N N . ILE A 1 132 ? 2.709 -8.961 -12.716 1.00 85.06 132 ILE A N 1
ATOM 974 C CA . ILE A 1 132 ? 2.691 -9.308 -14.142 1.00 85.06 132 ILE A CA 1
ATOM 975 C C . ILE A 1 132 ? 3.626 -8.388 -14.921 1.00 85.06 132 ILE A C 1
ATOM 977 O O . ILE A 1 132 ? 4.408 -8.878 -15.727 1.00 85.06 132 ILE A O 1
ATOM 981 N N . ALA A 1 133 ? 3.577 -7.076 -14.675 1.00 82.62 133 ALA A N 1
ATOM 982 C CA . ALA A 1 133 ? 4.478 -6.141 -15.335 1.00 82.62 133 ALA A CA 1
ATOM 983 C C . ALA A 1 133 ? 5.929 -6.512 -15.022 1.00 82.62 133 ALA A C 1
ATOM 985 O O . ALA A 1 133 ? 6.704 -6.742 -15.945 1.00 82.62 133 ALA A O 1
ATOM 986 N N . HIS A 1 134 ? 6.276 -6.691 -13.747 1.00 80.00 134 HIS A N 1
ATOM 987 C CA . HIS A 1 134 ? 7.640 -7.044 -13.372 1.00 80.00 134 HIS A CA 1
ATOM 988 C C . HIS A 1 134 ? 8.105 -8.400 -13.934 1.00 80.00 134 HIS A C 1
ATOM 990 O O . HIS A 1 134 ? 9.267 -8.530 -14.285 1.00 80.00 134 HIS A O 1
ATOM 996 N N . ALA A 1 135 ? 7.219 -9.390 -14.073 1.00 79.38 135 ALA A N 1
ATOM 997 C CA . ALA A 1 135 ? 7.558 -10.683 -14.673 1.00 79.38 135 ALA A CA 1
ATOM 998 C C . ALA A 1 135 ? 7.731 -10.639 -16.206 1.00 79.38 135 ALA A C 1
ATOM 1000 O O . ALA A 1 135 ? 8.352 -11.536 -16.772 1.00 79.38 135 ALA A O 1
ATOM 1001 N N . LEU A 1 136 ? 7.139 -9.645 -16.880 1.00 79.62 136 LEU A N 1
ATOM 1002 C CA . LEU A 1 136 ? 7.200 -9.461 -18.336 1.00 79.62 136 LEU A CA 1
ATOM 1003 C C . LEU A 1 136 ? 8.262 -8.444 -18.788 1.00 79.62 136 LEU A C 1
ATOM 1005 O O . LEU A 1 136 ? 8.495 -8.327 -19.991 1.00 79.62 136 LEU A O 1
ATOM 1009 N N . GLY A 1 137 ? 8.814 -7.661 -17.856 1.00 66.00 137 GLY A N 1
ATOM 1010 C CA . GLY A 1 137 ? 9.850 -6.652 -18.104 1.00 66.00 137 GLY A CA 1
ATOM 1011 C C . GLY A 1 137 ? 11.245 -7.220 -17.947 1.00 66.00 137 GLY A C 1
ATOM 1012 O O . GLY A 1 137 ? 12.116 -6.730 -18.695 1.00 66.00 137 GLY A O 1
#

Nearest PDB structures (foldseek):
  4etr-assembly1_A  TM=4.133E-01  e=1.976E+00  Pseudomonas aeruginosa PAO1
  7a0g-assembly1_EEE  TM=5.155E-01  e=5.739E+00  Serratia marcescens
  6uuj-assembly3_H  TM=4.599E-01  e=4.232E+00  Mycobacterium tuberculosis H37Rv

Foldseek 3Di:
DDDDDDDPPPVPPPDDVLLLQLLVLLLVQLVCLLVVLVCQLVVFDVPDDPVRRVVSNVVSVVSNVCSVVSNVCSVCSSPDPVLVVLLVNLVVLVVVLVVLVVCCVVPNADPCNPVSVVSSVSSVVSSVSNVVSSVVD

Organism: NCBI:txid1215925

Sequence (137 aa):
MNTHGPLLAEGDSSFSGSTITVMVCLLLTAAIIVAGASLQLVQGAKGGDATADHIHRFMAGVYIGWAPMFVWAGLTIRDHDHGPLIYLLTAPIFLGFAGRMLS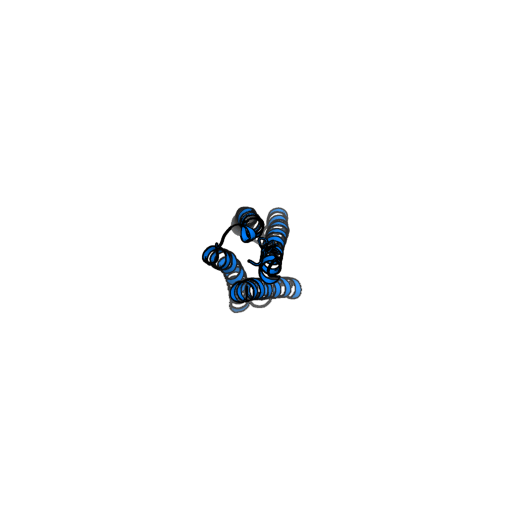LALRGLPVRPSEFLSFAALEFVLGCVIVIAHALG